Protein AF-A0A535FUN1-F1 (afdb_monomer_lite)

Structure (mmCIF, N/CA/C/O backbone):
data_AF-A0A535FUN1-F1
#
_entry.id   AF-A0A535FUN1-F1
#
loop_
_atom_site.group_PDB
_atom_site.id
_atom_site.type_symbol
_atom_site.label_atom_id
_atom_site.label_alt_id
_atom_site.label_comp_id
_atom_site.label_asym_id
_atom_site.label_entity_id
_atom_site.label_seq_id
_atom_site.pdbx_PDB_ins_code
_atom_site.Cartn_x
_atom_site.Cartn_y
_atom_site.Cartn_z
_atom_site.occupancy
_atom_site.B_iso_or_equiv
_atom_site.auth_seq_id
_atom_site.auth_comp_id
_atom_site.auth_asym_id
_atom_site.auth_atom_id
_atom_site.pdbx_PDB_model_num
ATOM 1 N N . MET A 1 1 ? -4.061 5.440 -14.792 1.00 69.00 1 MET A N 1
ATOM 2 C CA . MET A 1 1 ? -4.395 4.064 -14.361 1.00 69.00 1 MET A CA 1
ATOM 3 C C . MET A 1 1 ? -4.905 4.142 -12.934 1.00 69.00 1 MET A C 1
ATOM 5 O O . MET A 1 1 ? -4.467 5.038 -12.221 1.00 69.00 1 MET A O 1
ATOM 9 N N . ALA A 1 2 ? -5.838 3.275 -12.552 1.00 85.56 2 ALA A N 1
ATOM 10 C CA . ALA A 1 2 ? -6.343 3.177 -11.185 1.00 85.56 2 ALA A CA 1
ATOM 11 C C . ALA A 1 2 ? -5.919 1.822 -10.604 1.00 85.56 2 ALA A C 1
ATOM 13 O O . ALA A 1 2 ? -5.918 0.838 -11.338 1.00 85.56 2 ALA A O 1
ATOM 14 N N . PHE A 1 3 ? -5.543 1.810 -9.326 1.00 92.69 3 PHE A N 1
ATOM 15 C CA . PHE A 1 3 ? -5.170 0.615 -8.565 1.00 92.69 3 PHE A CA 1
ATOM 16 C C . PHE A 1 3 ? -6.107 0.451 -7.379 1.00 92.69 3 PHE A C 1
ATOM 18 O O . PHE A 1 3 ? -6.611 1.451 -6.850 1.00 92.69 3 PHE A O 1
ATOM 25 N N . THR A 1 4 ? -6.284 -0.787 -6.932 1.00 95.38 4 THR A N 1
ATOM 26 C CA . THR A 1 4 ? -7.124 -1.094 -5.780 1.00 95.38 4 THR A CA 1
ATOM 27 C C . THR A 1 4 ? -6.259 -1.171 -4.531 1.00 95.38 4 THR A C 1
ATOM 29 O O . THR A 1 4 ? -5.448 -2.080 -4.365 1.00 95.38 4 THR A O 1
ATOM 32 N N . ALA A 1 5 ? -6.409 -0.182 -3.647 1.00 95.81 5 ALA A N 1
ATOM 33 C CA . ALA A 1 5 ? -5.712 -0.148 -2.368 1.00 95.81 5 ALA A CA 1
ATOM 34 C C . ALA A 1 5 ? -6.601 -0.707 -1.253 1.00 95.81 5 ALA A C 1
ATOM 36 O O . ALA A 1 5 ? -7.678 -0.171 -0.981 1.00 95.81 5 ALA A O 1
ATOM 37 N N . VAL A 1 6 ? -6.118 -1.744 -0.573 1.00 96.50 6 VAL A N 1
ATOM 38 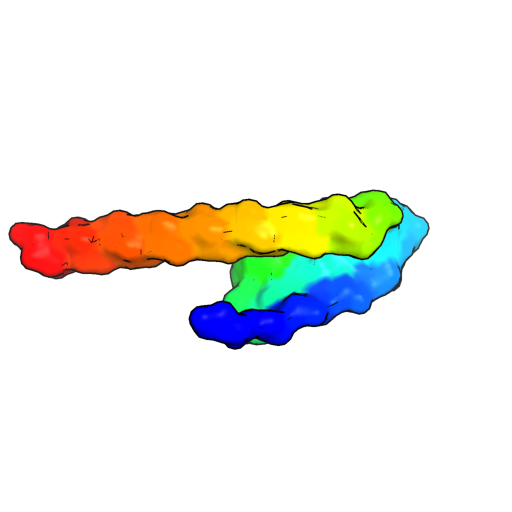C CA . VAL A 1 6 ? -6.782 -2.355 0.581 1.00 96.50 6 VAL A CA 1
ATOM 39 C C . VAL A 1 6 ? -6.080 -1.900 1.854 1.00 96.50 6 VAL A C 1
ATOM 41 O O . VAL A 1 6 ? -4.855 -1.951 1.948 1.00 96.50 6 VAL A O 1
ATOM 44 N N . PHE A 1 7 ? -6.861 -1.466 2.847 1.00 97.44 7 PHE A N 1
ATOM 45 C CA . PHE A 1 7 ? -6.358 -1.049 4.155 1.00 97.44 7 PHE A CA 1
ATOM 46 C C . PHE A 1 7 ? -6.976 -1.900 5.258 1.00 97.44 7 PHE A C 1
ATOM 48 O O . PHE A 1 7 ? -8.194 -1.938 5.423 1.00 97.44 7 PHE A O 1
ATOM 55 N N . LEU A 1 8 ? -6.125 -2.545 6.048 1.00 97.31 8 LEU A N 1
ATOM 56 C CA . LEU A 1 8 ? -6.516 -3.384 7.171 1.00 97.31 8 LEU A CA 1
ATOM 57 C C . LEU A 1 8 ? -6.066 -2.736 8.477 1.00 97.31 8 LEU A C 1
ATOM 59 O O . LEU A 1 8 ? -4.913 -2.323 8.618 1.00 97.31 8 LEU A O 1
ATOM 63 N N . LYS A 1 9 ? -6.968 -2.662 9.457 1.00 97.56 9 LYS A N 1
ATOM 64 C CA . LYS A 1 9 ? -6.615 -2.217 10.808 1.00 97.56 9 LYS A CA 1
ATOM 65 C C . LYS A 1 9 ? -5.814 -3.312 11.514 1.00 97.56 9 LYS A C 1
ATOM 67 O O . LYS A 1 9 ? -6.242 -4.460 11.572 1.00 97.56 9 LYS A O 1
ATOM 72 N N . ALA A 1 10 ? -4.672 -2.943 12.078 1.00 94.81 10 ALA A N 1
ATOM 73 C CA . ALA A 1 10 ? -3.781 -3.808 12.842 1.00 94.81 10 ALA A CA 1
ATOM 74 C C . ALA A 1 10 ? -3.666 -3.332 14.299 1.00 94.81 10 ALA A C 1
ATOM 76 O O . ALA A 1 10 ? -4.150 -2.261 14.666 1.00 94.81 10 ALA A O 1
ATOM 77 N N . LYS A 1 11 ? -2.982 -4.121 15.140 1.00 95.38 11 LYS A N 1
ATOM 78 C CA . LYS A 1 11 ? -2.837 -3.861 16.585 1.00 95.38 11 LYS A CA 1
ATOM 79 C C . LYS A 1 11 ? -2.318 -2.450 16.913 1.00 95.38 11 LYS A C 1
ATOM 81 O O . LYS A 1 11 ? -2.714 -1.880 17.924 1.00 95.38 11 LYS A O 1
ATOM 86 N N . HIS A 1 12 ? -1.454 -1.890 16.064 1.00 93.19 12 HIS A N 1
ATOM 87 C CA . HIS A 1 12 ? -0.790 -0.601 16.295 1.00 93.19 12 HIS A CA 1
ATOM 88 C C . HIS A 1 12 ? -0.938 0.391 15.128 1.00 93.19 12 HIS A C 1
ATOM 90 O O . HIS A 1 12 ? -0.106 1.281 14.974 1.00 93.19 12 HIS A O 1
ATOM 96 N N . GLY A 1 13 ? -1.979 0.250 14.301 1.00 96.88 13 GLY A N 1
ATOM 97 C CA . GLY A 1 13 ? -2.201 1.149 13.168 1.00 96.88 13 GLY A CA 1
ATOM 98 C C . GLY A 1 13 ? -2.914 0.469 12.009 1.00 96.88 13 GLY A C 1
ATOM 99 O O . GLY A 1 13 ? -3.885 -0.259 12.209 1.00 96.88 13 GLY A O 1
ATOM 100 N N . TYR A 1 14 ? -2.416 0.701 10.802 1.00 98.19 14 TYR A N 1
ATOM 101 C CA . TYR A 1 14 ? -2.963 0.216 9.546 1.00 98.19 14 TYR A CA 1
ATOM 102 C C . TYR A 1 14 ? -1.871 -0.407 8.686 1.00 98.19 14 TYR A C 1
ATOM 104 O O . TYR A 1 14 ? -0.737 0.070 8.657 1.00 98.19 14 TYR A O 1
ATOM 112 N N . VAL A 1 15 ? -2.248 -1.467 7.982 1.00 96.94 15 VAL A N 1
ATOM 113 C CA . VAL A 1 15 ? -1.481 -2.074 6.894 1.00 96.94 15 VAL A CA 1
ATOM 114 C C . VAL A 1 15 ? -2.202 -1.735 5.598 1.00 96.94 15 VAL A C 1
ATOM 116 O O . VAL A 1 15 ? -3.416 -1.916 5.521 1.00 96.94 15 VAL A O 1
ATOM 119 N N . GLY A 1 16 ? -1.478 -1.228 4.608 1.00 96.75 16 GLY A N 1
ATOM 120 C CA . GLY A 1 16 ? -1.990 -0.971 3.266 1.00 96.75 16 GLY A CA 1
ATOM 121 C C . GLY A 1 16 ? -1.282 -1.847 2.239 1.00 96.75 16 GLY A C 1
ATOM 122 O O . GLY A 1 16 ? -0.093 -2.105 2.388 1.00 96.75 16 GLY A O 1
ATOM 123 N N . PHE A 1 17 ? -1.972 -2.289 1.193 1.00 96.06 17 PHE A N 1
ATOM 124 C CA . PHE A 1 17 ? -1.347 -2.938 0.034 1.00 96.06 17 PHE A CA 1
ATOM 125 C C . PHE A 1 17 ? -2.170 -2.719 -1.239 1.00 96.06 17 PHE A C 1
ATOM 127 O O . PHE A 1 17 ? -3.332 -2.314 -1.165 1.00 96.06 17 PHE A O 1
ATOM 134 N N . ILE A 1 18 ? -1.553 -2.965 -2.397 1.00 95.94 18 ILE A N 1
ATOM 135 C CA . ILE A 1 18 ? -2.196 -2.884 -3.715 1.00 95.94 18 ILE A CA 1
ATOM 136 C C . ILE A 1 18 ? -2.459 -4.294 -4.241 1.00 95.94 18 ILE A C 1
ATOM 138 O O . ILE A 1 18 ? -1.524 -5.085 -4.348 1.00 95.94 18 ILE A O 1
ATOM 142 N N . GLU A 1 19 ? -3.708 -4.614 -4.585 1.00 93.69 19 GLU A N 1
ATOM 143 C CA . GLU A 1 19 ? -4.082 -5.969 -5.028 1.00 93.69 19 GLU A CA 1
ATOM 144 C C . GLU A 1 19 ? -3.333 -6.393 -6.295 1.00 93.69 19 GLU A C 1
ATOM 146 O O . GLU A 1 19 ? -2.887 -7.532 -6.416 1.00 93.69 19 GLU A O 1
ATOM 151 N N . GLU A 1 20 ? -3.139 -5.458 -7.223 1.00 93.50 20 GLU A N 1
ATOM 152 C CA . GLU A 1 20 ? -2.465 -5.717 -8.492 1.00 93.50 20 GLU A CA 1
ATOM 153 C C . GLU A 1 20 ? -0.931 -5.750 -8.362 1.00 93.50 20 GLU A C 1
ATOM 155 O O . GLU A 1 20 ? -0.242 -6.166 -9.294 1.00 93.50 20 GLU A O 1
ATOM 160 N N . LEU A 1 21 ? -0.380 -5.312 -7.222 1.00 91.50 21 LEU A N 1
ATOM 161 C CA . LEU A 1 21 ? 1.059 -5.210 -6.972 1.00 91.50 21 LEU A CA 1
ATOM 162 C C . LEU A 1 21 ? 1.401 -5.826 -5.602 1.00 91.50 21 LEU A C 1
ATOM 164 O O . LEU A 1 21 ? 1.599 -5.094 -4.629 1.00 91.50 21 LEU A O 1
ATOM 168 N N . PRO A 1 22 ? 1.542 -7.165 -5.515 1.00 81.88 22 PRO A N 1
ATOM 169 C CA . PRO A 1 22 ? 1.679 -7.880 -4.240 1.00 81.88 22 PRO A CA 1
ATOM 170 C C . PRO A 1 22 ? 2.938 -7.517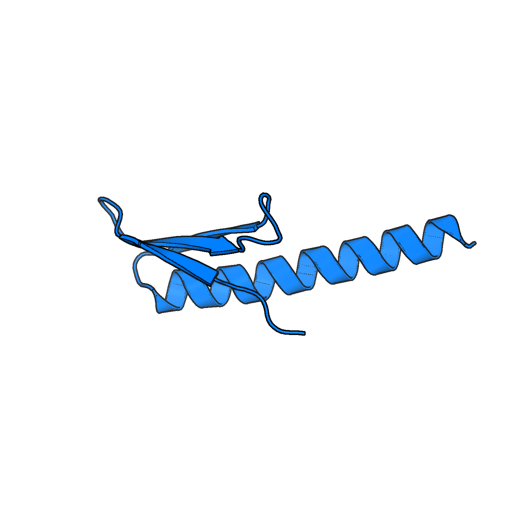 -3.436 1.00 81.88 22 PRO A C 1
ATOM 172 O O . PRO A 1 22 ? 3.009 -7.804 -2.246 1.00 81.88 22 PRO A O 1
ATOM 175 N N . HIS A 1 23 ? 3.922 -6.870 -4.063 1.00 84.94 23 HIS A N 1
ATOM 176 C CA . HIS A 1 23 ? 5.162 -6.422 -3.421 1.00 84.94 23 HIS A CA 1
ATOM 177 C C . HIS A 1 23 ? 5.093 -4.976 -2.901 1.00 84.94 23 HIS A C 1
ATOM 179 O O . HIS A 1 23 ? 6.094 -4.450 -2.419 1.00 84.94 23 HIS A O 1
ATOM 185 N N . VAL A 1 24 ? 3.942 -4.310 -3.037 1.00 93.31 24 VAL A N 1
ATOM 186 C CA . VAL A 1 24 ? 3.756 -2.917 -2.630 1.00 93.31 24 VAL A CA 1
ATOM 187 C C . VAL A 1 24 ? 2.827 -2.868 -1.429 1.00 93.31 24 VAL A C 1
ATOM 189 O O . VAL A 1 24 ? 1.602 -2.922 -1.548 1.00 93.31 24 VAL A O 1
ATOM 192 N N . ASN A 1 25 ? 3.440 -2.745 -0.257 1.00 94.94 25 ASN A N 1
ATOM 193 C CA . ASN A 1 25 ? 2.757 -2.684 1.024 1.00 94.94 25 ASN A CA 1
ATOM 194 C C . ASN A 1 25 ? 3.261 -1.509 1.866 1.00 94.94 25 ASN A C 1
ATOM 196 O O . ASN A 1 25 ? 4.400 -1.066 1.745 1.00 94.94 25 ASN A O 1
ATOM 200 N N . SER A 1 26 ? 2.409 -1.016 2.754 1.00 96.69 26 SER A N 1
ATOM 201 C CA . SER A 1 26 ? 2.712 0.069 3.674 1.00 96.69 26 SER A CA 1
ATOM 202 C C . SER A 1 26 ? 2.200 -0.225 5.076 1.00 96.69 26 SER A C 1
ATOM 204 O O . SER A 1 26 ? 1.295 -1.033 5.290 1.00 96.69 26 SER A O 1
ATOM 206 N N . HIS A 1 27 ? 2.780 0.480 6.041 1.00 96.62 27 HIS A N 1
ATOM 207 C CA . HIS A 1 27 ? 2.317 0.518 7.418 1.00 96.62 27 HIS A CA 1
ATOM 208 C C . HIS A 1 27 ? 2.225 1.977 7.860 1.00 96.62 27 HIS A C 1
ATOM 210 O O . HIS A 1 27 ? 3.077 2.789 7.504 1.00 96.62 27 HIS A O 1
ATOM 216 N N . GLY A 1 28 ? 1.213 2.312 8.651 1.00 96.94 28 GLY A N 1
ATOM 217 C CA . GLY A 1 28 ? 1.044 3.651 9.213 1.00 96.94 28 GLY A CA 1
ATOM 218 C C . GLY A 1 28 ? 0.260 3.605 10.513 1.00 96.94 28 GLY A C 1
ATOM 219 O O . GLY A 1 28 ? -0.512 2.678 10.744 1.00 96.94 28 GLY A O 1
ATOM 220 N N . ARG A 1 29 ? 0.425 4.599 11.384 1.00 97.56 29 ARG A N 1
ATOM 221 C CA . ARG A 1 29 ? -0.404 4.734 12.5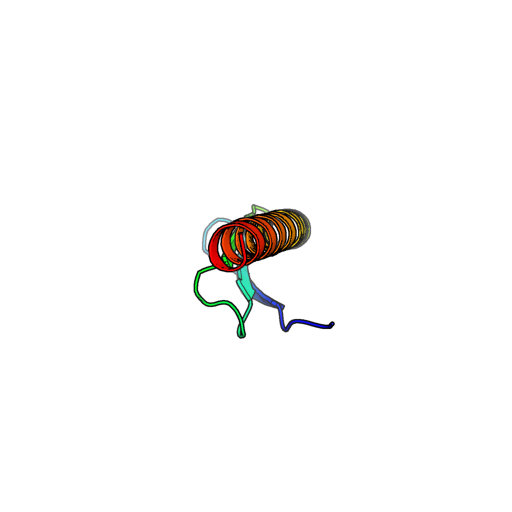94 1.00 97.56 29 ARG A CA 1
ATOM 222 C C . ARG A 1 29 ? -1.820 5.185 12.232 1.00 97.56 29 ARG A C 1
ATOM 224 O O . ARG A 1 29 ? -2.766 4.857 12.944 1.00 97.56 29 ARG A O 1
ATOM 231 N N . THR A 1 30 ? -1.971 5.882 11.104 1.00 97.94 30 THR A N 1
ATOM 232 C CA . THR A 1 30 ? -3.257 6.278 10.507 1.00 97.94 30 THR A CA 1
ATOM 233 C C . THR A 1 30 ? -3.415 5.715 9.092 1.00 97.94 30 THR A C 1
ATOM 235 O O . THR A 1 30 ? -2.436 5.306 8.460 1.00 97.94 30 THR A O 1
ATOM 238 N N . ILE A 1 31 ? -4.651 5.700 8.577 1.00 97.62 31 ILE A N 1
ATOM 239 C CA . ILE A 1 31 ? -4.917 5.299 7.186 1.00 97.62 31 ILE A CA 1
ATOM 240 C C . ILE A 1 31 ? -4.230 6.280 6.228 1.00 97.62 31 ILE A C 1
ATOM 242 O O . ILE A 1 31 ? -3.701 5.874 5.200 1.00 97.62 31 ILE A O 1
ATOM 246 N N . GLU A 1 32 ? -4.188 7.565 6.575 1.00 97.94 32 GLU A N 1
ATOM 247 C CA . GLU A 1 32 ? -3.562 8.626 5.783 1.00 97.94 32 GLU A CA 1
ATOM 248 C C . GLU A 1 32 ? -2.058 8.406 5.637 1.00 97.94 32 GLU A C 1
ATOM 250 O O . GLU A 1 32 ? -1.539 8.511 4.525 1.00 97.94 32 GLU A O 1
ATOM 255 N N . GLU A 1 33 ? -1.377 8.047 6.730 1.00 98.06 33 GLU A N 1
ATOM 256 C CA . GLU A 1 33 ? 0.042 7.685 6.701 1.00 98.06 33 GLU A CA 1
ATOM 257 C C . GLU A 1 33 ? 0.264 6.476 5.777 1.00 98.06 33 GLU A C 1
ATOM 259 O O . GLU A 1 33 ? 1.065 6.559 4.845 1.00 98.06 33 GLU A O 1
ATOM 264 N N . ALA A 1 34 ? -0.504 5.393 5.961 1.00 97.56 34 ALA A N 1
ATOM 265 C CA . ALA A 1 34 ? -0.389 4.189 5.136 1.00 97.56 34 ALA A CA 1
ATOM 266 C C . ALA A 1 34 ? -0.673 4.467 3.643 1.00 97.56 34 ALA A C 1
ATOM 268 O O . ALA A 1 34 ? 0.013 3.941 2.763 1.00 97.56 34 ALA A O 1
ATOM 269 N N . ARG A 1 35 ? -1.662 5.315 3.340 1.00 96.94 35 ARG A N 1
ATOM 270 C CA . ARG A 1 35 ? -2.046 5.694 1.974 1.00 96.94 35 ARG A CA 1
ATOM 271 C C . ARG A 1 35 ? -0.953 6.498 1.281 1.00 96.94 35 ARG A C 1
ATOM 273 O O . ARG A 1 35 ? -0.629 6.194 0.136 1.00 96.94 35 ARG A O 1
ATOM 280 N N . ARG A 1 36 ? -0.376 7.492 1.965 1.00 97.44 36 ARG A N 1
ATOM 281 C CA . ARG A 1 36 ? 0.720 8.302 1.413 1.00 97.44 36 ARG A CA 1
ATOM 282 C C . ARG A 1 36 ? 1.923 7.423 1.075 1.00 97.44 36 ARG A C 1
ATOM 284 O O . ARG A 1 36 ? 2.439 7.505 -0.033 1.00 97.44 36 ARG A O 1
ATOM 291 N N . THR A 1 37 ? 2.303 6.525 1.982 1.00 96.62 37 THR A N 1
ATOM 292 C CA . THR A 1 37 ? 3.418 5.600 1.746 1.00 96.62 37 THR A CA 1
ATOM 293 C C . THR A 1 37 ? 3.162 4.669 0.557 1.00 96.62 37 THR A C 1
ATOM 295 O O . THR A 1 37 ? 4.072 4.452 -0.236 1.00 96.62 37 THR A O 1
ATOM 298 N N . LEU A 1 38 ? 1.936 4.159 0.364 1.00 95.81 38 LEU A N 1
ATOM 299 C CA . LEU A 1 38 ? 1.619 3.380 -0.844 1.00 95.81 38 LEU A CA 1
ATOM 300 C C . LEU A 1 38 ? 1.809 4.197 -2.124 1.00 95.81 38 LEU A C 1
ATOM 302 O O . LEU A 1 38 ? 2.388 3.692 -3.079 1.00 95.81 38 LEU A O 1
ATOM 306 N N . GLN A 1 39 ? 1.349 5.449 -2.154 1.00 94.31 39 GLN A N 1
ATOM 307 C CA . GLN A 1 39 ? 1.486 6.306 -3.337 1.00 94.31 39 GLN A CA 1
ATOM 308 C C . GLN A 1 39 ? 2.957 6.550 -3.703 1.00 94.31 39 GLN A C 1
ATOM 310 O O . GLN A 1 39 ? 3.312 6.476 -4.878 1.00 94.31 39 GLN A O 1
ATOM 315 N N . GLU A 1 40 ? 3.810 6.780 -2.703 1.00 95.19 40 GLU A N 1
ATOM 316 C CA . GLU A 1 40 ? 5.256 6.940 -2.888 1.00 95.19 40 GLU A CA 1
ATOM 317 C C . GLU A 1 40 ? 5.901 5.654 -3.432 1.00 95.19 40 GLU A C 1
ATOM 319 O O . GLU A 1 40 ? 6.625 5.698 -4.428 1.00 95.19 40 GLU A O 1
ATOM 324 N N . LEU A 1 41 ? 5.589 4.494 -2.840 1.00 94.88 41 LEU A N 1
ATOM 325 C CA . LEU A 1 41 ? 6.134 3.202 -3.273 1.00 94.88 41 LEU A CA 1
ATOM 326 C C . LEU A 1 41 ? 5.715 2.829 -4.699 1.00 94.88 41 LEU A C 1
ATOM 328 O O . LEU A 1 41 ? 6.535 2.330 -5.467 1.00 94.88 41 LEU A O 1
ATOM 332 N N . ILE A 1 42 ? 4.463 3.097 -5.076 1.00 93.19 42 ILE A N 1
ATOM 333 C CA . ILE A 1 42 ? 3.978 2.865 -6.443 1.00 93.19 42 ILE A CA 1
ATOM 334 C C . ILE A 1 42 ? 4.788 3.693 -7.447 1.00 93.19 42 ILE A C 1
ATOM 336 O O . ILE A 1 42 ? 5.185 3.166 -8.488 1.00 93.19 42 ILE A O 1
ATOM 340 N N . GLY A 1 43 ? 5.056 4.967 -7.137 1.00 92.69 43 GLY A N 1
ATOM 341 C CA . GLY A 1 43 ? 5.897 5.827 -7.972 1.00 92.69 43 GLY A CA 1
ATOM 342 C C . GLY A 1 43 ? 7.281 5.217 -8.200 1.00 92.69 43 GLY A C 1
ATOM 343 O O . GLY A 1 43 ? 7.687 5.029 -9.345 1.00 92.69 43 GLY A O 1
ATOM 344 N N . LEU A 1 44 ? 7.941 4.795 -7.116 1.00 94.25 44 LEU A N 1
ATOM 345 C CA . LEU A 1 44 ? 9.260 4.158 -7.172 1.00 94.25 44 LEU A CA 1
ATOM 346 C C . LEU A 1 44 ? 9.267 2.874 -8.013 1.00 94.25 44 LEU A C 1
ATOM 348 O O . LEU A 1 44 ? 10.182 2.668 -8.809 1.00 94.25 44 LEU A O 1
ATOM 352 N N . VAL A 1 45 ? 8.246 2.021 -7.878 1.00 92.94 45 VAL A N 1
ATOM 353 C CA . VAL A 1 45 ? 8.127 0.786 -8.673 1.00 92.94 45 VAL A CA 1
ATOM 354 C C . VAL A 1 45 ? 8.016 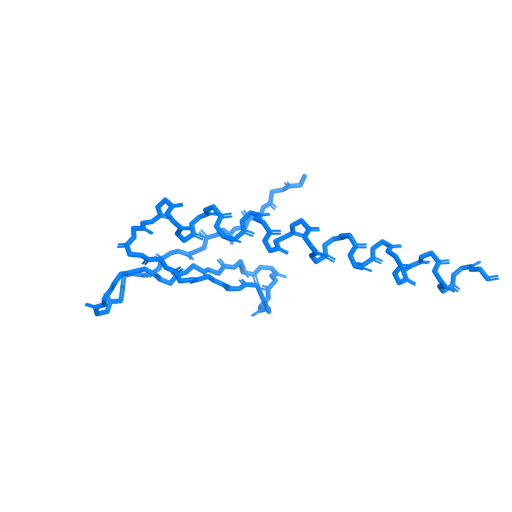1.093 -10.164 1.00 92.94 45 VAL A C 1
ATOM 356 O O . VAL A 1 45 ? 8.684 0.449 -10.974 1.00 92.94 45 VAL A O 1
ATOM 359 N N . PHE A 1 46 ? 7.205 2.081 -10.548 1.00 92.94 46 PHE A N 1
ATOM 360 C CA . PHE A 1 46 ? 7.072 2.449 -11.957 1.00 92.94 46 PHE A CA 1
ATOM 361 C C . PHE A 1 46 ? 8.328 3.103 -12.518 1.00 92.94 46 PHE A C 1
ATOM 363 O O . PHE A 1 46 ? 8.674 2.834 -13.668 1.00 92.94 46 PHE A O 1
ATOM 370 N N . ASP A 1 47 ? 9.016 3.925 -11.733 1.00 94.81 47 ASP A N 1
ATOM 371 C CA . ASP A 1 47 ? 10.277 4.527 -12.157 1.00 94.81 47 ASP A CA 1
ATOM 372 C C . ASP A 1 47 ? 11.350 3.455 -12.377 1.00 94.81 47 ASP A C 1
ATOM 374 O O . ASP A 1 47 ? 11.984 3.431 -13.435 1.00 94.81 47 ASP A O 1
ATOM 378 N N . ALA A 1 48 ? 11.473 2.497 -11.452 1.00 93.62 48 ALA A N 1
ATOM 379 C CA . ALA A 1 48 ? 12.362 1.348 -11.605 1.00 93.62 48 ALA A CA 1
ATOM 380 C C . ALA A 1 48 ? 12.003 0.509 -12.845 1.00 93.62 48 ALA A C 1
ATOM 382 O O . ALA A 1 48 ? 12.873 0.202 -13.656 1.00 93.62 48 ALA A O 1
ATOM 383 N N . ALA A 1 49 ? 10.716 0.206 -13.054 1.00 92.75 49 ALA A N 1
ATOM 384 C CA . ALA A 1 49 ? 10.260 -0.552 -14.219 1.00 92.75 49 ALA A CA 1
ATOM 385 C C . ALA A 1 49 ? 10.568 0.166 -15.546 1.00 92.75 49 ALA A C 1
ATOM 387 O O . ALA A 1 49 ? 10.985 -0.469 -16.517 1.00 92.75 49 ALA A O 1
ATOM 388 N N . ARG A 1 50 ? 10.402 1.495 -15.603 1.00 95.12 50 ARG A N 1
ATOM 389 C CA . ARG A 1 50 ? 10.772 2.297 -16.782 1.00 95.12 50 ARG A CA 1
ATOM 390 C C . ARG A 1 50 ? 12.273 2.275 -17.026 1.00 95.12 50 ARG A C 1
ATOM 392 O O . ARG A 1 50 ? 12.673 2.176 -18.182 1.00 95.12 50 ARG A O 1
ATOM 399 N N . GLN A 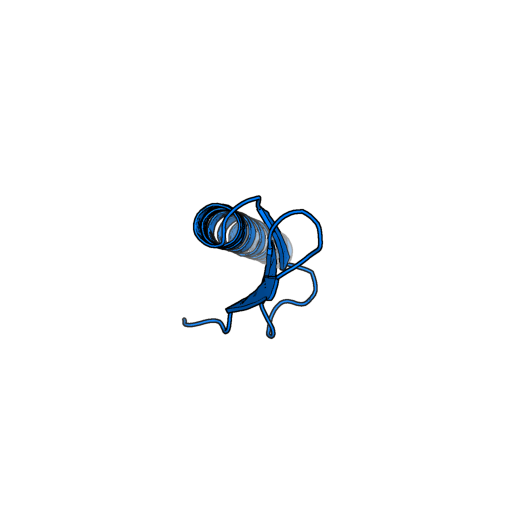1 51 ? 13.082 2.376 -15.974 1.00 96.31 51 GLN A N 1
ATOM 400 C CA . GLN A 1 51 ? 14.536 2.330 -16.090 1.00 96.31 51 GLN A CA 1
ATOM 401 C C . GLN A 1 51 ? 15.000 0.971 -16.627 1.00 96.31 51 GLN A C 1
ATOM 403 O O . GLN A 1 51 ? 15.669 0.930 -17.657 1.00 96.31 51 GLN A O 1
ATOM 408 N N . SER A 1 52 ? 14.551 -0.135 -16.025 1.00 94.94 52 SER A N 1
ATOM 409 C CA . SER A 1 52 ? 14.879 -1.485 -16.504 1.00 94.94 52 SER A CA 1
ATOM 410 C C . SER A 1 52 ? 14.403 -1.727 -17.938 1.00 94.94 52 SER A C 1
ATOM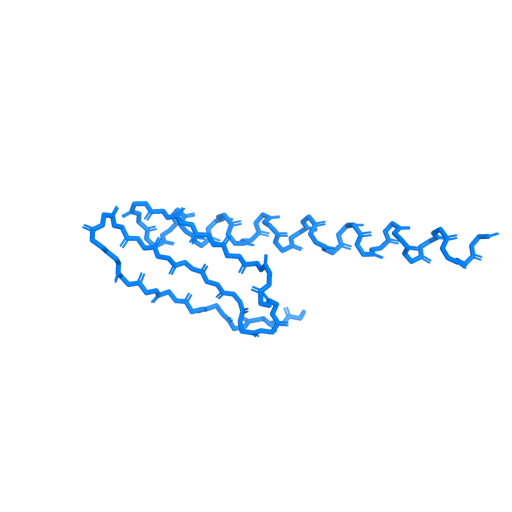 412 O O . SER A 1 52 ? 15.108 -2.337 -18.736 1.00 94.94 52 SER A O 1
ATOM 414 N N . SER A 1 53 ? 13.228 -1.208 -18.311 1.00 95.56 53 SER A N 1
ATOM 415 C CA . SER A 1 53 ? 12.744 -1.307 -19.691 1.00 95.56 53 SER A CA 1
ATOM 416 C C . SER A 1 53 ? 13.613 -0.531 -20.682 1.00 95.56 53 SER A C 1
ATOM 418 O O . SER A 1 53 ? 13.733 -0.969 -21.822 1.00 95.56 53 SER A O 1
ATOM 420 N N . ARG A 1 54 ? 14.189 0.613 -20.295 1.00 95.00 54 ARG A N 1
ATOM 421 C CA . ARG A 1 54 ? 15.105 1.375 -21.160 1.00 95.00 54 ARG A CA 1
ATOM 422 C C . ARG A 1 54 ? 16.421 0.635 -21.358 1.00 95.00 54 ARG A C 1
ATOM 424 O O . ARG A 1 54 ? 16.914 0.608 -22.476 1.00 95.00 54 ARG A O 1
ATOM 431 N N . GLU A 1 55 ? 16.946 0.019 -20.302 1.00 93.75 55 GLU A N 1
ATOM 432 C CA . GLU A 1 55 ? 18.174 -0.786 -20.354 1.00 93.75 55 GLU A CA 1
ATOM 433 C C . GLU A 1 55 ? 18.022 -2.032 -21.233 1.00 93.75 55 GLU A C 1
ATOM 435 O O . GLU A 1 55 ? 18.970 -2.418 -21.900 1.00 93.75 55 GLU A O 1
ATOM 440 N N . LEU A 1 56 ? 16.832 -2.638 -21.280 1.00 91.12 56 LEU A N 1
ATOM 441 C CA . LEU A 1 56 ? 16.573 -3.823 -22.107 1.00 91.12 56 LEU A CA 1
ATOM 442 C C . LEU A 1 56 ? 16.514 -3.524 -23.617 1.00 91.12 56 LEU A C 1
ATOM 444 O O . LEU A 1 56 ? 16.712 -4.424 -24.428 1.00 91.12 56 LEU A O 1
ATOM 448 N N . ILE A 1 57 ? 16.165 -2.290 -23.992 1.00 86.44 57 ILE A N 1
ATOM 449 C CA . ILE A 1 57 ? 15.967 -1.871 -25.392 1.00 86.44 57 ILE A CA 1
ATOM 450 C C . ILE A 1 57 ? 17.209 -1.131 -25.937 1.00 86.44 57 ILE A C 1
ATOM 452 O O . ILE A 1 57 ? 17.282 -0.865 -27.137 1.00 86.44 57 ILE A O 1
ATOM 456 N N . ALA A 1 58 ? 18.167 -0.791 -25.070 1.00 69.56 58 ALA A N 1
ATOM 457 C CA . ALA A 1 58 ? 19.445 -0.172 -25.424 1.00 69.56 58 ALA A CA 1
ATOM 458 C C . ALA A 1 58 ? 20.474 -1.219 -25.876 1.00 69.56 58 ALA A C 1
ATOM 460 O O . ALA A 1 58 ? 21.250 -0.891 -26.802 1.00 69.56 58 ALA A O 1
#

Radius of gyration: 13.51 Å; chains: 1; bounding box: 27×16×42 Å

Sequence (58 aa):
MAFTAVFLKAKHGYVGFIEELPHVNSHGRTIEEARRTLQELIGLVFDAARQSSRELIA

Foldseek 3Di:
DDWDKDWDADPQAIKIDTPVCRPQIATDSYPVRRVVSSVVVVVVVVVVVVVVVVVVVD

Secondary structure (DSSP, 8-state):
----EEEEEETTEEEEEETTEEEEEEEESSHHHHHHHHHHHHHHHHHHHHHHHHHHH-

pLDDT: mean 93.76, std 5.65, range [69.0, 98.19]